Protein AF-A0A8X6LU41-F1 (afdb_monomer)

Organism: Trichonephila clavata (NCBI:txid2740835)

Radius of gyration: 13.1 Å; Cα contacts (8 Å, |Δi|>4): 99; chains: 1; bounding box: 33×22×38 Å

pLDDT: mean 77.67, std 15.12, range [40.16, 91.25]

Sequence (70 aa):
METYTSDERFEALHIQKSNDWTLQIKYTQLRDSGTYECQVSSDPKISFFVNLTIVEGENVQSMNILIESE

Secondary structure (DSSP, 8-state):
-----S-TTEEEEE-TTSS-EEEEESS--GGG-EEEEEEE--SS-EEEEEEE---SSS------------

Nearest PDB structures (foldseek):
  5eo9-assembly1_A  TM=9.117E-01  e=5.755E-04  Drosophila melanogaster
  6nrq-assembly2_C  TM=9.352E-01  e=1.253E-03  Drosophila melanogaster
  6eg0-assembly1_A  TM=9.423E-01  e=1.593E-03  Drosophila melanogaster
  6nrw-assembly2_C  TM=9.283E-01  e=1.795E-03  Drosophila melanogaster
  6eg1-assembly2_C  TM=9.405E-01  e=2.149E-03  Drosophila melanogaster

Foldseek 3Di:
DDDPDPDPQWDWDDDPPDPWTFIFGHPDDQVVFAKDWDWDPDVVIDIDIDTDGDDPDDDDGDDGDTDDDD

InterPro domains:
  IPR013106 Immunoglobulin V-set domain [PF07686] (5-49)
  IPR013783 Immunoglobulin-like fold [G3DSA:2.60.40.10] (1-61)
  IPR036179 Immunoglobulin-like domain superfamily [SSF48726] (3-53)
  IPR037448 Zwei Ig domain protein zig-8 [PTHR23279] (2-56)

Solvent-accessible surface area (backbone atoms only — not comparable to full-atom values): 4734 Å² total; per-residue (Å²): 140,80,68,89,68,93,53,88,43,54,41,70,43,74,44,87,96,55,77,35,41,24,55,37,56,54,89,76,48,67,84,69,39,43,81,46,76,51,70,50,99,50,89,75,72,46,76,49,79,46,80,46,79,62,70,99,65,82,95,79,79,79,60,80,42,80,39,82,69,131

Structure (mmCIF, N/CA/C/O backbone):
data_AF-A0A8X6LU41-F1
#
_entry.id   AF-A0A8X6LU41-F1
#
lo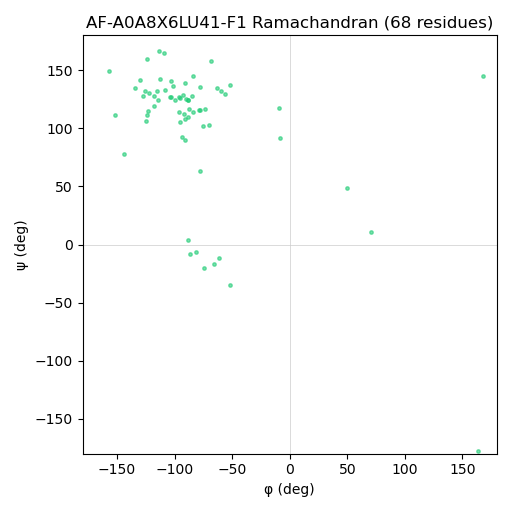op_
_atom_site.group_PDB
_atom_site.id
_atom_site.type_symbol
_atom_site.label_atom_id
_atom_site.label_alt_id
_atom_site.label_comp_id
_atom_site.label_asym_id
_atom_site.label_entity_id
_atom_site.label_seq_id
_atom_site.pdbx_PDB_ins_code
_atom_site.Cartn_x
_atom_site.Cartn_y
_atom_site.Cartn_z
_atom_site.occupancy
_atom_site.B_iso_or_equiv
_atom_site.auth_seq_id
_atom_site.auth_comp_id
_atom_site.auth_asym_id
_atom_site.auth_atom_id
_atom_site.pdbx_PDB_model_num
ATOM 1 N N . MET A 1 1 ? 10.135 13.593 -1.972 1.00 56.62 1 MET A N 1
ATOM 2 C CA . MET A 1 1 ? 9.222 12.573 -2.515 1.00 56.62 1 MET A CA 1
ATOM 3 C C . MET A 1 1 ? 7.911 12.738 -1.784 1.00 56.62 1 MET A C 1
ATOM 5 O O . MET A 1 1 ? 7.942 12.787 -0.562 1.00 56.62 1 MET A O 1
ATOM 9 N N . GLU A 1 2 ? 6.819 12.940 -2.512 1.00 63.06 2 GLU A N 1
ATOM 10 C CA . GLU A 1 2 ? 5.525 13.321 -1.943 1.00 63.06 2 GLU A CA 1
ATOM 11 C C . GLU A 1 2 ? 4.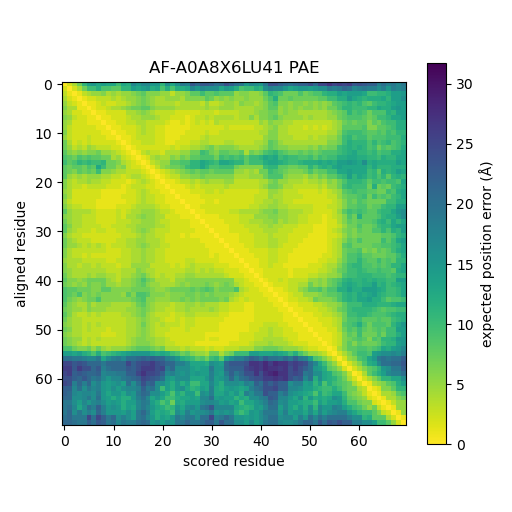512 12.201 -2.183 1.00 63.06 2 GLU A C 1
ATOM 13 O O . GLU A 1 2 ? 4.406 11.688 -3.298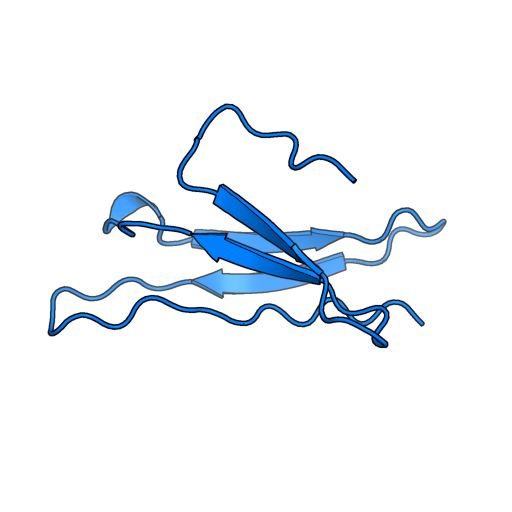 1.00 63.06 2 GLU A O 1
ATOM 18 N N . THR A 1 3 ? 3.780 11.807 -1.140 1.00 77.81 3 THR A N 1
ATOM 19 C CA . THR A 1 3 ? 2.615 10.927 -1.278 1.00 77.81 3 THR A CA 1
ATOM 20 C C . THR A 1 3 ? 1.478 11.744 -1.890 1.00 77.81 3 THR A C 1
ATOM 22 O O . THR A 1 3 ? 1.018 12.706 -1.278 1.00 77.81 3 THR A O 1
ATOM 25 N N . TYR A 1 4 ? 1.013 11.383 -3.087 1.00 81.06 4 TYR A N 1
ATOM 26 C CA . TYR A 1 4 ? -0.100 12.071 -3.745 1.00 81.06 4 TYR A CA 1
ATOM 27 C C . TYR A 1 4 ? -1.426 11.373 -3.429 1.00 81.06 4 TYR A C 1
ATOM 29 O O . TYR A 1 4 ? -1.823 10.415 -4.088 1.00 81.06 4 TYR A O 1
ATOM 37 N N . THR A 1 5 ? -2.095 11.836 -2.379 1.00 87.38 5 THR A N 1
ATOM 38 C CA . THR A 1 5 ? -3.385 11.313 -1.920 1.00 87.38 5 THR A CA 1
ATOM 39 C C . THR A 1 5 ? -4.114 12.384 -1.114 1.00 87.38 5 THR A C 1
ATOM 41 O O . THR A 1 5 ? -3.481 13.208 -0.458 1.00 87.38 5 THR A O 1
ATOM 44 N N . SER A 1 6 ? -5.446 12.381 -1.154 1.00 88.31 6 SER A N 1
ATOM 45 C CA . SER A 1 6 ? -6.273 13.200 -0.258 1.00 88.31 6 SER A CA 1
ATOM 46 C C . SER A 1 6 ? -6.572 12.507 1.077 1.00 88.31 6 SER A C 1
ATOM 48 O O . SER A 1 6 ? -7.174 13.118 1.953 1.00 88.31 6 SER A O 1
ATOM 50 N N . ASP A 1 7 ? -6.219 11.226 1.219 1.00 88.94 7 ASP A N 1
ATOM 51 C CA . ASP A 1 7 ? -6.407 10.456 2.450 1.00 88.94 7 ASP A CA 1
ATOM 52 C C . ASP A 1 7 ? -5.114 10.476 3.276 1.00 88.94 7 ASP A C 1
ATOM 54 O O . ASP A 1 7 ? -4.150 9.781 2.959 1.00 88.94 7 ASP A O 1
ATOM 58 N N . GLU A 1 8 ? -5.106 11.262 4.355 1.00 89.12 8 GLU A N 1
ATOM 59 C CA . GLU A 1 8 ? -3.958 11.448 5.261 1.00 89.12 8 GLU A CA 1
ATOM 60 C C . GLU A 1 8 ? -3.496 10.157 5.956 1.00 89.12 8 GLU A C 1
ATOM 62 O O . GLU A 1 8 ? -2.434 10.119 6.577 1.00 89.12 8 GLU A O 1
ATOM 67 N N . ARG A 1 9 ? -4.284 9.079 5.877 1.00 89.38 9 ARG A N 1
ATOM 68 C CA . ARG A 1 9 ? -3.904 7.776 6.428 1.00 89.38 9 ARG A CA 1
ATOM 69 C C . ARG A 1 9 ? -2.854 7.067 5.579 1.00 89.38 9 ARG A C 1
ATOM 71 O O . ARG A 1 9 ? -2.227 6.140 6.085 1.00 89.38 9 ARG A O 1
ATOM 78 N N . PHE A 1 10 ? -2.707 7.448 4.311 1.00 88.69 10 PHE A N 1
ATOM 79 C CA . PHE A 1 10 ? -1.848 6.783 3.339 1.00 88.69 10 PHE A CA 1
ATOM 80 C C . PHE A 1 10 ? -0.491 7.483 3.281 1.00 88.69 10 PHE A C 1
ATOM 82 O O . PHE A 1 10 ? -0.412 8.684 3.035 1.00 88.69 10 PHE A O 1
ATOM 89 N N . GLU A 1 11 ? 0.587 6.724 3.459 1.00 87.31 11 GLU A N 1
ATOM 90 C CA . GLU A 1 11 ? 1.958 7.233 3.411 1.00 87.31 11 GLU A CA 1
ATOM 91 C C . GLU A 1 11 ? 2.848 6.314 2.573 1.00 87.31 11 GLU A C 1
ATOM 93 O O . GLU A 1 11 ? 2.817 5.094 2.729 1.00 87.31 11 GLU A O 1
ATOM 98 N N . ALA A 1 12 ? 3.669 6.899 1.699 1.00 85.06 12 ALA A N 1
ATOM 99 C CA . ALA A 1 12 ? 4.753 6.196 1.026 1.00 85.06 12 ALA A CA 1
ATOM 100 C C . ALA A 1 12 ? 6.042 6.340 1.851 1.00 85.06 12 ALA A C 1
ATOM 102 O O . ALA A 1 12 ? 6.605 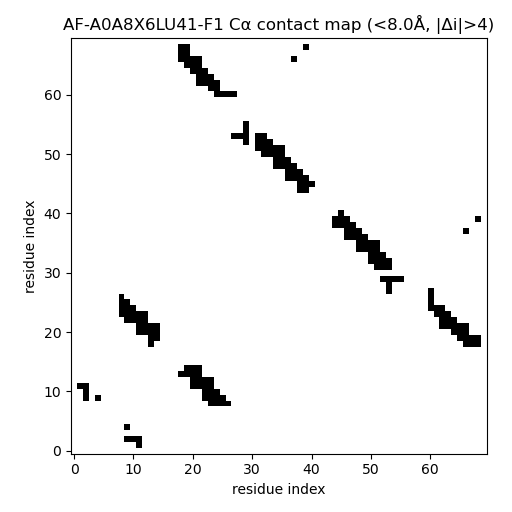7.430 1.971 1.00 85.06 12 ALA A O 1
ATOM 103 N N . LEU A 1 13 ? 6.512 5.236 2.42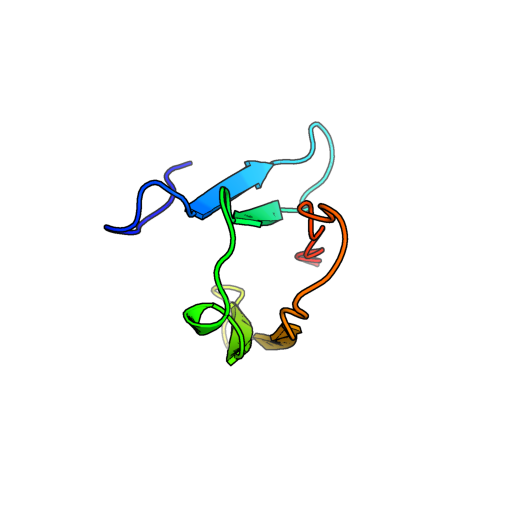5 1.00 85.88 13 LEU A N 1
ATOM 104 C CA . LEU A 1 13 ? 7.717 5.183 3.246 1.00 85.88 13 LEU A CA 1
ATOM 105 C C . LEU A 1 13 ? 8.892 4.655 2.425 1.00 85.88 13 LEU A C 1
ATOM 107 O O . LEU A 1 13 ? 8.829 3.553 1.889 1.00 85.88 13 LEU A O 1
ATOM 111 N N . HIS A 1 14 ? 9.981 5.419 2.368 1.00 82.31 14 HIS A N 1
ATOM 112 C CA . HIS A 1 14 ? 11.223 4.970 1.742 1.00 82.31 14 HIS A CA 1
ATOM 113 C C . HIS A 1 14 ? 12.068 4.170 2.727 1.00 82.31 14 HIS A C 1
ATOM 115 O O . HIS A 1 14 ? 12.394 4.671 3.812 1.00 82.31 14 HIS A O 1
ATOM 121 N N . ILE A 1 15 ? 12.500 2.971 2.342 1.00 79.50 15 ILE A N 1
ATOM 122 C CA . ILE A 1 15 ? 13.476 2.227 3.136 1.00 79.50 15 ILE A CA 1
ATOM 123 C C . ILE A 1 15 ? 14.863 2.825 2.876 1.00 79.50 15 ILE A C 1
ATOM 125 O O . ILE A 1 15 ? 15.386 2.787 1.766 1.00 79.50 15 ILE A O 1
ATOM 129 N N . GLN A 1 16 ? 15.485 3.399 3.912 1.00 80.62 16 GLN A N 1
ATOM 130 C CA . GLN A 1 16 ? 16.812 4.006 3.778 1.00 80.62 16 GLN A CA 1
ATOM 131 C C . GLN A 1 16 ? 17.823 2.986 3.235 1.00 80.62 16 GLN A C 1
ATOM 133 O O . GLN A 1 16 ? 17.987 1.913 3.812 1.00 80.62 16 GLN A O 1
ATOM 138 N N . LYS A 1 17 ? 18.556 3.373 2.181 1.00 82.31 17 LYS A N 1
ATOM 139 C CA . LYS A 1 17 ? 19.544 2.542 1.463 1.00 82.31 17 LYS A CA 1
ATOM 140 C C . LYS A 1 17 ? 18.956 1.395 0.620 1.00 82.31 17 LYS A C 1
ATOM 142 O O . LYS A 1 17 ? 19.740 0.575 0.152 1.00 82.31 17 LYS A O 1
ATOM 147 N N . SER A 1 18 ? 17.642 1.348 0.411 1.00 79.69 18 SER A N 1
ATOM 148 C CA . SER A 1 18 ? 17.008 0.509 -0.612 1.00 79.69 18 SER A CA 1
ATOM 149 C C . SER A 1 18 ? 16.357 1.385 -1.687 1.00 79.69 18 SER A C 1
ATOM 151 O O . SER A 1 18 ? 16.212 2.587 -1.477 1.00 79.69 18 SER A O 1
ATOM 153 N N . ASN A 1 19 ? 15.975 0.791 -2.818 1.00 75.06 19 ASN A N 1
ATOM 154 C CA . ASN A 1 19 ? 15.042 1.402 -3.770 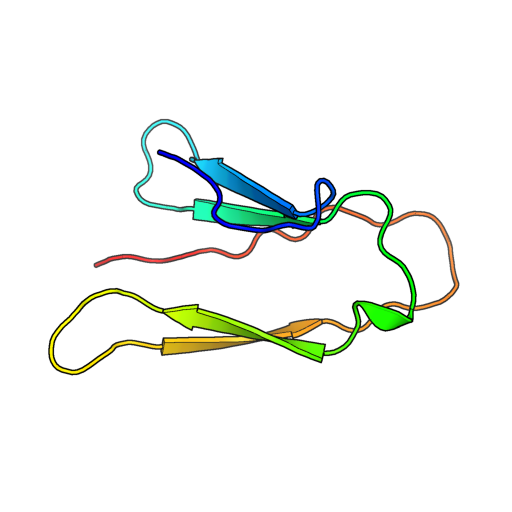1.00 75.06 19 ASN A CA 1
ATOM 155 C C . ASN A 1 19 ? 13.576 1.064 -3.431 1.00 75.06 19 ASN A C 1
ATOM 157 O O . ASN A 1 19 ? 12.664 1.459 -4.155 1.00 75.06 19 ASN A O 1
ATOM 161 N N . ASP A 1 20 ? 13.352 0.356 -2.321 1.00 76.06 20 ASP A N 1
ATOM 162 C CA . ASP A 1 20 ? 12.029 -0.096 -1.913 1.00 76.06 20 ASP A CA 1
ATOM 163 C C . ASP A 1 20 ? 11.196 1.024 -1.283 1.00 76.06 20 ASP A C 1
ATOM 165 O O . ASP A 1 20 ? 11.633 1.764 -0.386 1.00 76.06 20 ASP A O 1
ATOM 169 N N . TRP A 1 21 ? 9.937 1.069 -1.706 1.00 79.62 21 TRP A N 1
ATOM 170 C CA . TRP A 1 21 ? 8.907 1.951 -1.174 1.00 79.62 21 TRP A CA 1
ATOM 171 C C . TRP A 1 21 ? 7.774 1.142 -0.570 1.00 79.62 21 TRP A C 1
ATOM 173 O O . TRP A 1 21 ? 7.193 0.308 -1.248 1.00 79.62 21 TRP A O 1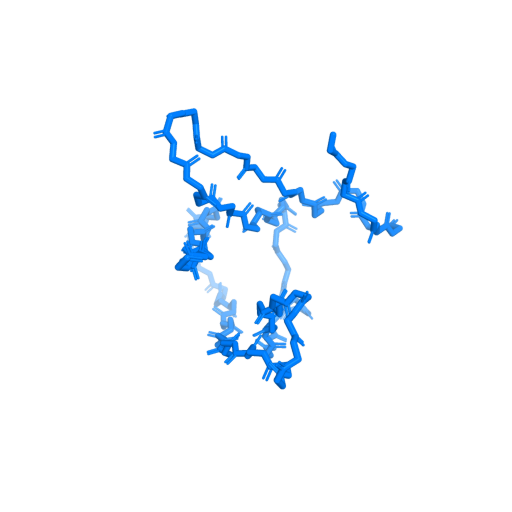
ATOM 183 N N . THR A 1 22 ? 7.410 1.443 0.671 1.00 82.56 22 THR A N 1
ATOM 184 C CA . THR A 1 22 ? 6.303 0.799 1.377 1.00 82.56 22 THR A CA 1
ATOM 185 C C . THR A 1 22 ? 5.084 1.706 1.408 1.00 82.56 22 THR A C 1
ATOM 187 O O . THR A 1 22 ? 5.162 2.831 1.898 1.00 82.56 22 THR A O 1
ATOM 190 N N . LEU A 1 23 ? 3.930 1.197 0.971 1.00 85.94 23 LEU A N 1
ATOM 191 C CA . LEU A 1 23 ? 2.644 1.826 1.266 1.00 85.94 23 LEU A CA 1
ATOM 192 C C . LEU A 1 23 ? 2.212 1.482 2.697 1.00 85.94 23 LEU A C 1
ATOM 194 O O . LEU A 1 23 ? 1.911 0.329 3.000 1.00 85.94 23 LEU A O 1
ATOM 198 N N . GLN A 1 24 ? 2.126 2.492 3.556 1.00 86.50 24 GLN A N 1
ATOM 199 C CA . GLN A 1 24 ? 1.534 2.393 4.884 1.00 86.50 24 GLN A CA 1
ATOM 200 C C . GLN A 1 24 ? 0.122 2.989 4.880 1.00 86.50 24 GLN A C 1
ATOM 202 O O . GLN A 1 24 ? -0.097 4.070 4.338 1.00 86.50 24 GLN A O 1
ATOM 207 N N . ILE A 1 25 ? -0.823 2.304 5.532 1.00 88.31 25 ILE A N 1
ATOM 208 C CA . ILE A 1 25 ? -2.187 2.795 5.765 1.00 88.31 25 ILE A CA 1
ATOM 209 C C . ILE A 1 25 ? -2.448 2.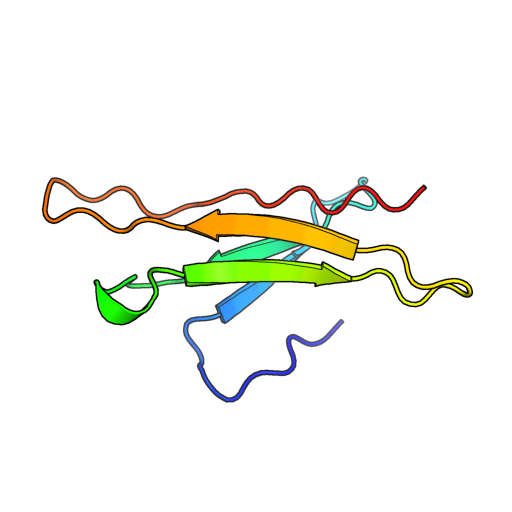794 7.274 1.00 88.31 25 ILE A C 1
ATOM 211 O O . ILE A 1 25 ? -2.450 1.738 7.908 1.00 88.31 25 ILE A O 1
ATOM 215 N N . LYS A 1 26 ? -2.646 3.976 7.859 1.00 85.69 26 LYS A N 1
ATOM 216 C CA . LYS A 1 26 ? -2.920 4.170 9.292 1.00 85.69 26 LYS A CA 1
ATOM 217 C C . LYS A 1 26 ? -4.408 3.993 9.594 1.00 85.69 26 LYS A C 1
ATOM 219 O O . LYS A 1 26 ? -5.254 4.415 8.811 1.00 85.69 26 LYS A O 1
ATOM 224 N N . TYR A 1 27 ? -4.739 3.435 10.759 1.00 86.12 27 TYR A N 1
ATOM 225 C CA . TYR A 1 27 ? -6.129 3.276 11.222 1.00 86.12 27 TYR A CA 1
ATOM 226 C C . TYR A 1 27 ? -7.034 2.639 10.152 1.00 86.12 27 TYR A C 1
ATOM 228 O O . TYR A 1 27 ? -8.095 3.159 9.794 1.00 86.12 27 TYR A O 1
ATOM 236 N N . THR A 1 28 ? -6.537 1.541 9.595 1.00 85.56 28 THR A N 1
ATOM 237 C CA . THR A 1 28 ? -7.152 0.702 8.580 1.00 85.56 28 THR A CA 1
ATOM 238 C C . THR A 1 28 ? -8.559 0.294 9.019 1.00 85.56 28 THR A C 1
ATOM 240 O O . THR A 1 28 ? -8.816 -0.006 10.189 1.00 85.56 28 THR A O 1
ATOM 243 N N . GLN A 1 29 ? -9.487 0.352 8.074 1.00 86.75 29 GLN A N 1
ATOM 244 C CA . GLN A 1 29 ? -10.906 0.075 8.246 1.00 86.75 29 GLN A CA 1
ATOM 245 C C . GLN A 1 29 ? -11.321 -1.009 7.257 1.00 86.75 29 GLN A C 1
ATOM 247 O O . GLN A 1 29 ? -10.677 -1.189 6.228 1.00 86.75 29 GLN A O 1
ATOM 252 N N . LEU A 1 30 ? -12.435 -1.700 7.515 1.00 86.81 30 LEU A N 1
ATOM 253 C CA . LEU A 1 30 ? -12.924 -2.760 6.621 1.00 86.81 30 LEU A CA 1
ATOM 254 C C . LEU A 1 30 ? -13.040 -2.312 5.154 1.00 86.81 30 LEU A C 1
ATOM 256 O O . LEU A 1 30 ? -12.735 -3.090 4.251 1.00 86.81 30 LEU A O 1
ATOM 260 N N . ARG A 1 31 ? -13.409 -1.041 4.929 1.00 90.19 31 ARG A N 1
ATOM 261 C CA . ARG A 1 31 ? -13.522 -0.429 3.594 1.00 90.19 31 ARG A CA 1
ATOM 262 C C . ARG A 1 31 ? -12.204 -0.295 2.828 1.00 90.19 31 ARG A C 1
ATOM 264 O O . ARG A 1 31 ? -12.251 -0.051 1.631 1.00 90.19 31 ARG A O 1
ATOM 271 N N . ASP A 1 32 ? -11.063 -0.410 3.503 1.00 88.94 32 ASP A N 1
ATOM 272 C CA . ASP A 1 32 ? -9.752 -0.359 2.856 1.00 88.94 32 ASP A CA 1
ATOM 273 C C . ASP A 1 32 ? -9.388 -1.718 2.230 1.00 88.94 32 ASP A C 1
ATOM 275 O O . ASP A 1 32 ? -8.384 -1.831 1.541 1.00 88.94 32 ASP A O 1
ATOM 279 N N . SER A 1 33 ? -10.191 -2.768 2.438 1.00 88.81 33 SER A N 1
ATOM 280 C CA . SER A 1 33 ? -9.995 -4.040 1.736 1.00 88.81 33 SER A CA 1
ATOM 281 C C . SER A 1 33 ? -10.179 -3.855 0.229 1.00 88.81 33 SER A C 1
ATOM 283 O O . SER A 1 33 ? -11.152 -3.249 -0.217 1.00 88.81 33 SER A O 1
ATOM 285 N N . GLY A 1 34 ? -9.277 -4.421 -0.566 1.00 90.69 34 GLY A N 1
ATOM 286 C CA . GLY A 1 34 ? -9.313 -4.286 -2.017 1.00 90.69 34 GLY A CA 1
ATOM 287 C C . GLY A 1 34 ? -7.996 -4.659 -2.685 1.00 90.69 34 GLY A C 1
ATOM 288 O O . GLY A 1 34 ? -7.042 -5.087 -2.033 1.00 90.69 34 GLY A O 1
ATOM 289 N N . THR A 1 35 ? -7.954 -4.502 -4.005 1.00 91.25 35 THR A N 1
ATOM 290 C CA . THR A 1 35 ? -6.735 -4.687 -4.794 1.00 91.25 35 THR A CA 1
ATOM 291 C C . THR A 1 35 ? -5.961 -3.376 -4.859 1.00 91.25 35 THR A C 1
ATOM 293 O O . THR A 1 35 ? -6.483 -2.355 -5.300 1.00 91.25 35 THR A O 1
ATOM 296 N N . TYR A 1 36 ? -4.705 -3.432 -4.443 1.00 89.56 36 TYR A N 1
ATOM 297 C CA . TYR A 1 36 ? -3.728 -2.362 -4.536 1.00 89.56 36 TYR A CA 1
ATOM 298 C C . TYR A 1 36 ? -2.776 -2.657 -5.687 1.00 89.56 36 TYR A C 1
ATOM 300 O O . TYR A 1 36 ? -2.374 -3.802 -5.889 1.00 89.56 36 TYR A O 1
ATOM 308 N N . GLU A 1 37 ? -2.406 -1.620 -6.428 1.00 88.81 37 GLU A N 1
ATOM 309 C CA . GLU A 1 37 ? -1.444 -1.703 -7.520 1.00 88.81 37 GLU A CA 1
ATOM 310 C C . GLU A 1 37 ? -0.203 -0.888 -7.160 1.00 88.81 37 GLU A C 1
ATOM 312 O O . GLU A 1 37 ? -0.279 0.306 -6.869 1.00 88.81 37 GLU A O 1
ATOM 317 N N . CYS A 1 38 ? 0.950 -1.542 -7.199 1.00 85.12 38 CYS A N 1
ATOM 318 C CA . CYS A 1 38 ? 2.227 -0.876 -7.353 1.00 85.12 38 CYS A CA 1
ATOM 319 C C . CYS A 1 38 ? 2.508 -0.751 -8.852 1.00 85.12 38 CYS A C 1
ATOM 321 O O . CYS A 1 38 ? 2.521 -1.758 -9.557 1.00 85.12 38 CYS A O 1
ATOM 323 N N . GLN A 1 39 ? 2.749 0.468 -9.331 1.00 84.81 39 GLN A N 1
ATOM 324 C CA . GLN A 1 39 ? 3.100 0.720 -10.725 1.00 84.81 39 GLN A CA 1
ATOM 325 C C . GLN A 1 39 ? 4.448 1.437 -10.796 1.00 84.81 39 GLN A C 1
ATOM 327 O O . GLN A 1 39 ? 4.640 2.470 -10.151 1.00 84.81 39 GLN A O 1
ATOM 332 N N . VAL A 1 40 ? 5.354 0.935 -11.631 1.00 84.44 40 VAL A N 1
ATOM 333 C CA . VAL A 1 40 ? 6.577 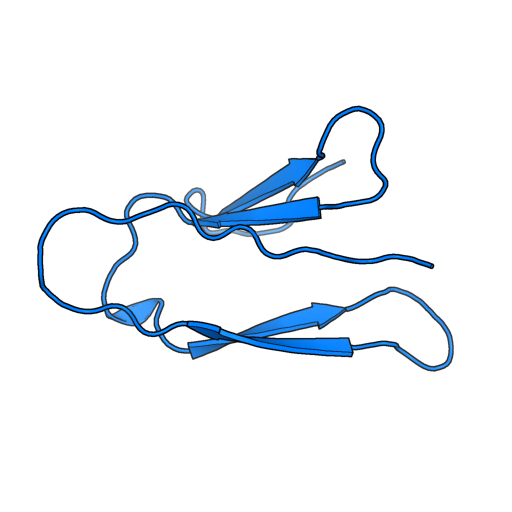1.648 -12.006 1.00 84.44 40 VAL A CA 1
ATOM 334 C C . VAL A 1 40 ? 6.290 2.471 -13.262 1.00 84.44 40 VAL A C 1
ATOM 336 O O . VAL A 1 40 ? 5.586 2.036 -14.180 1.00 84.44 40 VAL A O 1
ATOM 339 N N . SER A 1 41 ? 6.806 3.698 -13.306 1.00 83.06 41 SER A N 1
ATOM 340 C CA . SER A 1 41 ? 6.702 4.588 -14.470 1.00 83.06 41 SER A CA 1
ATOM 341 C C . SER A 1 41 ? 7.706 4.188 -15.561 1.00 83.06 41 SER A C 1
ATOM 343 O O . SER A 1 41 ? 8.615 4.950 -15.881 1.00 83.06 41 SER A O 1
ATOM 345 N N . SER A 1 42 ? 7.555 2.980 -16.106 1.00 84.88 42 SER A N 1
ATOM 346 C CA . SER A 1 42 ? 8.343 2.420 -17.213 1.00 84.88 42 SER A CA 1
ATOM 347 C C . SER A 1 42 ? 7.518 2.324 -18.504 1.00 84.88 42 SER A C 1
ATOM 349 O O . SER A 1 42 ? 6.288 2.404 -18.470 1.00 84.88 42 SER A O 1
ATOM 351 N N . ASP A 1 43 ? 8.189 2.127 -19.642 1.00 90.12 43 ASP A N 1
ATOM 352 C CA . ASP A 1 43 ? 7.555 1.793 -20.924 1.00 90.12 43 ASP A CA 1
ATOM 353 C C . ASP A 1 43 ? 8.159 0.488 -21.484 1.00 90.12 43 ASP A C 1
ATOM 355 O O . ASP A 1 43 ? 9.346 0.477 -21.824 1.00 90.12 43 ASP A O 1
ATOM 359 N N . PRO A 1 44 ? 7.399 -0.625 -21.548 1.00 89.06 44 PRO A N 1
ATOM 360 C CA . PRO A 1 44 ? 6.000 -0.762 -21.134 1.00 89.06 44 PRO A CA 1
ATOM 361 C C . PRO A 1 44 ? 5.824 -0.643 -19.611 1.00 89.06 44 PRO A C 1
ATOM 363 O O . PRO A 1 44 ? 6.759 -0.866 -18.838 1.00 89.06 44 PRO A O 1
ATOM 366 N N . LYS A 1 45 ? 4.607 -0.295 -19.174 1.00 87.75 45 LYS A N 1
ATOM 367 C CA . LYS A 1 45 ? 4.277 -0.189 -17.746 1.00 87.75 45 LYS A CA 1
ATOM 368 C C . LYS A 1 45 ? 4.487 -1.524 -17.038 1.00 87.75 45 LYS A C 1
ATOM 370 O O . LYS A 1 45 ? 3.986 -2.550 -17.497 1.00 87.75 45 LYS A O 1
ATOM 375 N N . ILE A 1 46 ? 5.166 -1.480 -15.899 1.00 88.56 46 ILE A N 1
ATOM 376 C CA . ILE A 1 46 ? 5.323 -2.623 -15.000 1.00 88.56 46 ILE A CA 1
ATOM 377 C C . ILE A 1 46 ? 4.393 -2.413 -13.802 1.00 88.56 46 ILE A C 1
ATOM 379 O O . ILE A 1 46 ? 4.445 -1.364 -13.156 1.00 88.56 46 ILE A O 1
ATOM 383 N N . SER A 1 47 ? 3.553 -3.413 -13.524 1.00 88.94 47 SER A N 1
ATOM 384 C CA . SER A 1 47 ? 2.560 -3.389 -12.446 1.00 88.94 47 SER A CA 1
ATOM 385 C C . SER A 1 47 ? 2.647 -4.643 -11.580 1.00 88.94 47 SER A C 1
ATOM 387 O O . SER A 1 47 ? 2.798 -5.754 -12.090 1.00 88.94 47 SER A O 1
ATOM 389 N N . PHE A 1 48 ? 2.477 -4.468 -10.273 1.00 86.00 48 PHE A N 1
ATOM 390 C CA . PHE A 1 48 ? 2.369 -5.534 -9.285 1.00 86.00 48 PHE A CA 1
ATOM 391 C C . PHE A 1 48 ? 1.101 -5.344 -8.447 1.00 86.00 48 PHE A C 1
ATOM 393 O O . PHE A 1 48 ? 0.869 -4.270 -7.895 1.00 86.00 48 PHE A O 1
ATOM 400 N N . PHE A 1 49 ? 0.272 -6.386 -8.348 1.00 87.62 49 PHE A N 1
ATOM 401 C CA . PHE A 1 49 ? -1.034 -6.322 -7.688 1.00 87.62 49 PHE A CA 1
ATOM 402 C C . PHE A 1 49 ? -1.029 -7.083 -6.360 1.00 87.62 49 PHE A C 1
ATOM 404 O O . PHE A 1 49 ? -0.610 -8.238 -6.297 1.00 87.62 49 PHE A O 1
ATOM 411 N N . VAL A 1 50 ? -1.562 -6.457 -5.310 1.00 86.19 50 VAL A N 1
ATOM 412 C CA . VAL A 1 50 ? -1.679 -7.018 -3.958 1.00 86.19 50 VAL A CA 1
ATOM 413 C C . VAL A 1 50 ? -3.129 -6.939 -3.499 1.00 86.19 50 VAL A C 1
ATOM 415 O O . VAL A 1 50 ? -3.748 -5.885 -3.582 1.00 86.19 50 VAL A O 1
ATOM 418 N N . ASN A 1 51 ? -3.678 -8.033 -2.973 1.00 88.06 51 ASN A N 1
ATOM 419 C CA . ASN A 1 51 ? -5.017 -8.029 -2.381 1.00 88.06 51 ASN A CA 1
ATOM 420 C C . ASN A 1 51 ? -4.929 -7.846 -0.863 1.00 88.06 51 ASN A C 1
ATOM 422 O O . ASN A 1 51 ? -4.439 -8.724 -0.153 1.00 88.06 51 ASN A O 1
ATOM 426 N N . LEU A 1 52 ? -5.439 -6.719 -0.370 1.00 84.94 52 LEU A N 1
ATOM 427 C CA . LEU A 1 52 ? -5.572 -6.423 1.051 1.00 84.94 52 LEU A CA 1
ATOM 428 C C . LEU A 1 52 ? -6.936 -6.905 1.550 1.00 84.94 52 LEU A C 1
ATOM 430 O O . LEU A 1 52 ? -7.973 -6.504 1.028 1.00 84.94 52 LEU A O 1
ATOM 434 N N . THR A 1 53 ? -6.936 -7.741 2.587 1.00 87.12 53 THR A N 1
ATOM 435 C CA . THR A 1 53 ? -8.151 -8.137 3.311 1.00 87.12 53 THR A CA 1
ATOM 436 C C . THR A 1 53 ? -8.029 -7.680 4.757 1.00 87.12 53 THR A C 1
ATOM 438 O O . THR A 1 53 ? -7.117 -8.113 5.460 1.00 87.12 53 THR A O 1
ATOM 441 N N . ILE A 1 54 ? -8.936 -6.813 5.202 1.00 83.88 54 ILE A N 1
ATOM 442 C CA . ILE A 1 54 ? -9.033 -6.393 6.601 1.00 83.88 54 ILE A CA 1
ATOM 443 C C . ILE A 1 54 ? -10.037 -7.299 7.312 1.00 83.88 54 ILE A C 1
ATOM 445 O O . ILE A 1 54 ? -11.160 -7.478 6.845 1.00 83.88 54 ILE A O 1
ATOM 449 N N . VAL A 1 55 ? -9.630 -7.868 8.444 1.00 85.12 55 VAL A N 1
ATOM 450 C CA . VAL A 1 55 ? -10.470 -8.729 9.286 1.00 85.12 55 VAL A CA 1
ATOM 451 C C . VAL A 1 55 ? -10.761 -8.032 10.615 1.00 85.12 55 VAL A C 1
ATOM 453 O O . VAL A 1 55 ? -9.900 -7.341 11.156 1.00 85.12 55 VAL A O 1
ATOM 456 N N . GLU A 1 56 ? -11.974 -8.191 11.150 1.00 74.12 56 GLU A N 1
ATOM 457 C CA . GLU A 1 56 ? -12.309 -7.723 12.501 1.00 74.12 56 GLU A CA 1
ATOM 458 C C . GLU A 1 56 ? -11.682 -8.667 13.542 1.00 74.12 56 GLU A C 1
ATOM 460 O O . GLU A 1 56 ? -12.167 -9.772 13.775 1.00 74.12 56 GLU A O 1
ATOM 465 N N . GLY A 1 57 ? -10.566 -8.246 14.142 1.00 67.12 57 GLY A N 1
ATOM 466 C CA . GLY A 1 57 ? -9.822 -8.998 15.158 1.00 67.12 57 GLY A CA 1
ATOM 467 C C . GLY A 1 57 ? -8.448 -8.367 15.410 1.00 67.12 57 GLY A C 1
ATOM 468 O O . GLY A 1 57 ? -7.888 -7.783 14.493 1.00 67.12 57 GLY A O 1
ATOM 469 N N . GLU A 1 58 ? -7.976 -8.416 16.661 1.00 52.88 58 GLU A N 1
ATOM 470 C CA . GLU A 1 58 ? -6.799 -7.736 17.248 1.00 52.88 58 GLU A CA 1
ATOM 471 C C . GLU A 1 58 ? -5.834 -6.997 16.290 1.00 52.88 58 GLU A C 1
ATOM 473 O O . GLU A 1 58 ? -5.171 -7.607 15.462 1.00 52.88 58 GLU A O 1
ATOM 478 N N . ASN A 1 59 ? -5.726 -5.671 16.478 1.00 51.78 59 ASN A N 1
ATOM 479 C CA . ASN A 1 59 ? -4.723 -4.732 15.941 1.00 51.78 59 ASN A CA 1
ATOM 480 C C . ASN A 1 59 ? -3.518 -5.356 15.196 1.00 51.78 59 ASN A C 1
ATOM 482 O O . ASN A 1 59 ? -2.459 -5.571 15.785 1.00 51.78 59 ASN A O 1
ATOM 486 N N . VAL A 1 60 ? -3.617 -5.513 13.876 1.00 54.03 60 VAL A N 1
ATOM 487 C CA . VAL A 1 60 ? -2.447 -5.712 13.006 1.00 54.03 60 VAL A CA 1
ATOM 488 C C . VAL A 1 60 ? -2.479 -4.653 11.920 1.00 54.03 60 VAL A C 1
ATOM 490 O O . VAL A 1 60 ? -3.305 -4.748 11.019 1.00 54.03 60 VAL A O 1
ATOM 493 N N . GLN A 1 61 ? -1.611 -3.637 11.979 1.00 50.69 61 GLN A N 1
ATOM 494 C CA . GLN A 1 61 ? -1.558 -2.621 10.918 1.00 50.69 61 GLN A CA 1
ATOM 495 C C . GLN A 1 61 ? -0.143 -2.128 10.637 1.00 50.69 61 GLN A C 1
ATOM 497 O O . GLN A 1 61 ? 0.274 -1.043 11.034 1.00 50.69 61 GLN A O 1
ATOM 502 N N . SER A 1 62 ? 0.609 -2.944 9.911 1.00 48.78 62 SER A N 1
ATOM 503 C CA . SER A 1 62 ? 1.684 -2.476 9.039 1.00 48.78 62 SER A CA 1
ATOM 504 C C . SER A 1 62 ? 1.820 -3.495 7.919 1.00 48.78 62 SER A C 1
ATOM 506 O O . SER A 1 62 ? 2.192 -4.639 8.164 1.00 48.78 62 SER A O 1
ATOM 508 N N . MET A 1 63 ? 1.456 -3.098 6.701 1.00 53.47 63 MET A N 1
ATOM 509 C CA . MET A 1 63 ? 1.758 -3.873 5.505 1.00 53.47 63 MET A CA 1
ATOM 510 C C . MET A 1 63 ? 3.038 -3.301 4.906 1.00 53.47 63 MET A C 1
ATOM 512 O O . MET A 1 63 ? 3.129 -2.096 4.696 1.00 53.47 63 MET A O 1
ATOM 516 N N . ASN A 1 64 ? 4.027 -4.157 4.659 1.00 46.12 64 ASN A N 1
ATOM 517 C CA . ASN A 1 64 ? 5.159 -3.802 3.816 1.00 46.12 64 ASN A CA 1
ATOM 518 C C . ASN A 1 64 ? 4.789 -4.211 2.394 1.00 46.12 64 ASN A C 1
ATOM 520 O O . ASN A 1 64 ? 4.712 -5.402 2.101 1.00 46.12 64 ASN A O 1
ATOM 524 N N . ILE A 1 65 ? 4.507 -3.240 1.534 1.00 48.69 65 ILE A N 1
ATOM 525 C CA . ILE A 1 65 ? 4.487 -3.484 0.092 1.00 48.69 65 ILE A CA 1
ATOM 526 C C . ILE A 1 65 ? 5.922 -3.257 -0.369 1.00 48.69 65 ILE A C 1
ATOM 528 O O . ILE A 1 65 ? 6.434 -2.164 -0.183 1.00 48.69 65 ILE A O 1
ATOM 532 N N . LEU A 1 66 ? 6.591 -4.284 -0.889 1.00 45.97 66 LEU A N 1
ATOM 533 C CA . LEU A 1 66 ? 7.905 -4.123 -1.506 1.00 45.97 66 LEU A CA 1
ATOM 534 C C . LEU A 1 66 ? 7.677 -3.690 -2.951 1.00 45.97 66 LEU A C 1
ATOM 536 O O . LEU A 1 66 ? 7.097 -4.434 -3.740 1.00 45.97 66 LEU A O 1
ATOM 540 N N . ILE A 1 67 ? 8.079 -2.465 -3.270 1.00 47.53 67 ILE A N 1
ATOM 541 C CA . ILE A 1 67 ? 8.176 -2.002 -4.650 1.00 47.53 67 ILE A CA 1
ATOM 542 C C . ILE A 1 67 ? 9.599 -2.308 -5.102 1.00 47.53 67 ILE A C 1
ATOM 544 O O . ILE A 1 67 ? 10.491 -1.489 -4.901 1.00 47.53 67 ILE A O 1
ATOM 548 N N . GLU A 1 68 ? 9.815 -3.494 -5.670 1.00 40.16 68 GLU A N 1
ATOM 549 C CA . GLU A 1 68 ? 11.066 -3.791 -6.365 1.00 40.16 68 GLU A CA 1
ATOM 550 C C . GLU A 1 68 ? 11.087 -2.959 -7.656 1.00 40.16 68 GLU A C 1
ATOM 552 O O . GLU A 1 68 ? 10.380 -3.257 -8.620 1.00 40.16 68 GLU A O 1
ATOM 557 N N . SER A 1 69 ? 11.850 -1.866 -7.665 1.00 43.28 69 SER A N 1
ATOM 558 C CA . SER A 1 69 ? 12.308 -1.267 -8.917 1.00 43.28 69 SER A CA 1
ATOM 559 C C . SER A 1 69 ? 13.623 -1.945 -9.291 1.00 43.28 69 SER A C 1
ATOM 561 O O . SER A 1 69 ? 14.625 -1.731 -8.599 1.00 43.28 69 SER A O 1
ATOM 563 N N . GLU A 1 70 ? 13.620 -2.769 -10.339 1.00 50.47 70 GLU A N 1
ATOM 564 C CA . GLU A 1 70 ? 14.870 -3.099 -11.041 1.00 50.47 70 GLU A CA 1
ATOM 565 C C . GLU A 1 70 ? 15.600 -1.822 -11.491 1.00 50.47 70 GLU A C 1
ATOM 567 O O . GLU A 1 70 ? 14.919 -0.867 -11.942 1.00 50.47 70 GLU A O 1
#

Mean predicted aligned error: 7.52 Å